Protein AF-A0A2T1D686-F1 (afdb_monomer_lite)

Foldseek 3Di:
DDDDDPPPPPPPQQPAAKWKAAQFQRDTGGPPDPDDHDAKMFIFGQGPVRFTDGPDAIDHHHDDDDPVFDKFWFKQARRVRDTDGPVHDDHDADQIFTFIATPVRTTTGDPVRGTDGD

Sequence (118 aa):
MGYQSFSKKEIDDTQGTPGWLELYDLSLHQAMEARKPVGAYIEGIIGINGNFFPTSEILGKAIAKSEKISHTPGWVELKTLTFHSDVEAVAPNPPYIRGDMDKAAHFHPNEPFKIVFS

Radius of gyration: 16.75 Å; chains: 1; bounding box: 48×29×51 Å

pLDDT: mean 87.49, std 14.56, range [38.59, 97.69]

Secondary structure (DSSP, 8-state):
------------TT--EEEEEETTT--EEETTSSSPPPSEEEEEEE-TTS-EEE-S--EE-PPPPPTTS-EEEEEEETTTTEEEETTT-PPPSSSEEEEEEETTS-EEEPSS--EEP-

Structure (mmCIF, N/CA/C/O backbone):
data_AF-A0A2T1D686-F1
#
_entry.id   AF-A0A2T1D686-F1
#
loop_
_atom_site.group_PDB
_atom_site.id
_atom_site.type_symbol
_atom_site.label_atom_id
_atom_site.label_alt_id
_atom_site.label_comp_id
_atom_site.label_asym_id
_atom_site.label_entity_id
_atom_site.label_seq_id
_atom_site.pdbx_PDB_ins_code
_atom_site.Cartn_x
_atom_site.Cartn_y
_atom_site.Cartn_z
_atom_site.occupancy
_atom_site.B_iso_or_equiv
_atom_site.auth_seq_id
_atom_site.auth_comp_id
_atom_site.auth_asym_id
_atom_site.auth_atom_id
_atom_site.pdbx_PDB_model_num
ATOM 1 N N . MET A 1 1 ? -35.364 -17.399 33.341 1.00 40.72 1 MET A N 1
ATOM 2 C CA . MET A 1 1 ? -33.944 -17.761 33.144 1.00 40.72 1 MET A CA 1
ATOM 3 C C . MET A 1 1 ? -33.419 -16.900 32.012 1.00 40.72 1 MET A C 1
ATOM 5 O O . MET A 1 1 ? -33.849 -17.083 30.883 1.00 40.72 1 MET A O 1
ATOM 9 N N . GLY A 1 2 ? -32.639 -15.869 32.337 1.00 38.59 2 GLY A N 1
ATOM 10 C CA . GLY A 1 2 ? -32.112 -14.924 31.354 1.00 38.59 2 GLY A CA 1
ATOM 11 C C . GLY A 1 2 ? -30.760 -15.399 30.844 1.00 38.59 2 GLY A C 1
ATOM 12 O O . GLY A 1 2 ? -29.835 -15.555 31.636 1.00 38.59 2 GLY A O 1
ATOM 13 N N . TYR A 1 3 ? -30.647 -15.620 29.539 1.00 43.59 3 TYR A N 1
ATOM 14 C CA . TYR A 1 3 ? -29.349 -15.712 28.886 1.00 43.59 3 TYR A CA 1
ATOM 15 C C . TYR A 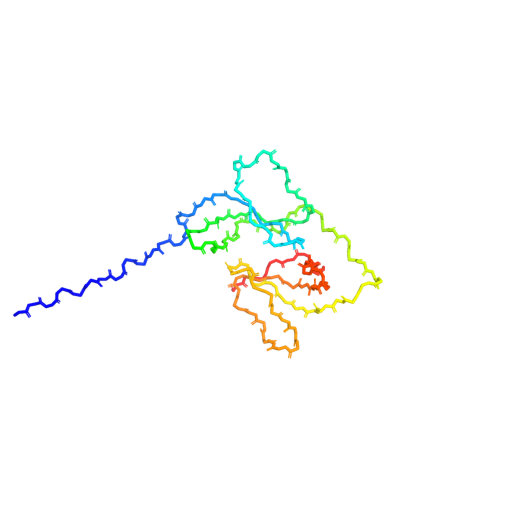1 3 ? -28.868 -14.284 28.646 1.00 43.59 3 TYR A C 1
ATOM 17 O O . TYR A 1 3 ? -29.448 -13.556 27.841 1.00 43.59 3 TYR A O 1
ATOM 25 N N . GLN A 1 4 ? -27.846 -13.858 29.387 1.00 47.50 4 GLN A N 1
ATOM 26 C CA . GLN A 1 4 ? -27.125 -12.642 29.041 1.00 47.50 4 GLN A CA 1
ATOM 27 C C . GLN A 1 4 ? -26.358 -12.908 27.748 1.00 47.50 4 GLN A C 1
ATOM 29 O O . GLN A 1 4 ? -25.415 -13.697 27.712 1.00 47.50 4 GLN A O 1
ATOM 34 N N . SER A 1 5 ? -26.824 -12.281 26.673 1.00 48.47 5 SER A N 1
ATOM 35 C CA . SER A 1 5 ? -26.117 -12.222 25.405 1.00 48.47 5 SER A CA 1
ATOM 36 C C . SER A 1 5 ? -24.897 -11.330 25.615 1.00 48.47 5 SER A C 1
ATOM 38 O O . SER A 1 5 ? -25.034 -10.116 25.746 1.00 48.47 5 SER A O 1
ATOM 40 N N . PHE A 1 6 ? -23.709 -11.927 25.703 1.00 48.28 6 PHE A N 1
ATOM 41 C CA . PHE A 1 6 ? -22.458 -11.178 25.668 1.00 48.28 6 PHE A CA 1
ATOM 42 C C . PHE A 1 6 ? -22.395 -10.468 24.315 1.00 48.28 6 PHE A C 1
ATOM 44 O O . PHE A 1 6 ? -22.216 -11.114 23.280 1.00 48.28 6 PHE A O 1
ATOM 51 N N . SER A 1 7 ? -22.591 -9.148 24.298 1.00 50.53 7 SER A N 1
ATOM 52 C CA . SER A 1 7 ? -22.233 -8.361 23.128 1.00 50.53 7 SER A CA 1
ATOM 53 C C . SER A 1 7 ? -20.738 -8.574 22.913 1.00 50.53 7 SER A C 1
ATOM 55 O O . SER A 1 7 ? -19.923 -8.310 23.800 1.00 50.53 7 SER A O 1
ATOM 57 N N . LYS A 1 8 ? -20.365 -9.121 21.750 1.00 50.00 8 LYS A N 1
ATOM 58 C CA . LYS A 1 8 ? -19.004 -8.965 21.242 1.00 50.00 8 LYS A CA 1
ATOM 59 C C . LYS A 1 8 ? -18.762 -7.465 21.254 1.00 50.00 8 LYS A C 1
ATOM 61 O O . LYS A 1 8 ? -19.354 -6.748 20.456 1.00 50.00 8 LYS A O 1
ATOM 66 N N . LYS A 1 9 ? -17.991 -6.995 22.232 1.00 46.91 9 LYS A N 1
ATOM 67 C CA . LYS A 1 9 ? -17.470 -5.639 22.250 1.00 46.91 9 LYS A CA 1
ATOM 68 C C . LYS A 1 9 ? -16.712 -5.533 20.933 1.00 46.91 9 LYS A C 1
ATOM 70 O O . LYS A 1 9 ? -15.716 -6.235 20.770 1.00 46.91 9 LYS A O 1
ATOM 75 N N . GLU A 1 10 ? -17.274 -4.816 19.964 1.00 51.47 10 GLU A N 1
ATOM 76 C CA . GLU A 1 10 ? -16.566 -4.489 18.733 1.00 51.47 10 GLU A CA 1
ATOM 77 C C . GLU A 1 10 ? -15.253 -3.870 19.195 1.00 51.47 10 GLU A C 1
ATOM 79 O O . GLU A 1 10 ? -15.246 -2.860 19.903 1.00 51.47 10 GLU A O 1
ATOM 84 N N . ILE A 1 11 ? -14.154 -4.587 18.964 1.00 56.06 11 ILE A N 1
ATOM 85 C CA . ILE A 1 11 ? -12.837 -4.039 19.234 1.00 56.06 11 ILE A CA 1
ATOM 86 C C . ILE A 1 11 ? -12.745 -2.875 18.265 1.00 56.06 11 ILE A C 1
ATOM 88 O O . ILE A 1 11 ? -12.856 -3.063 17.055 1.00 56.06 11 ILE A O 1
ATOM 92 N N . ASP A 1 12 ? -12.658 -1.673 18.820 1.00 62.78 12 ASP A N 1
ATOM 93 C CA . ASP A 1 12 ? -12.408 -0.482 18.039 1.00 62.78 12 ASP A CA 1
ATOM 94 C C . ASP A 1 12 ? -11.007 -0.634 17.440 1.00 62.78 12 ASP A C 1
ATOM 96 O O . ASP A 1 12 ? -9.999 -0.365 18.095 1.00 62.78 12 ASP A O 1
ATOM 100 N N . ASP A 1 13 ? -10.951 -1.152 16.211 1.00 62.16 13 ASP A N 1
ATOM 101 C CA . ASP A 1 13 ? -9.714 -1.416 15.475 1.00 62.16 13 ASP A CA 1
ATOM 102 C C . ASP A 1 13 ? -8.872 -0.133 15.290 1.00 62.16 13 ASP A C 1
ATOM 104 O O . ASP A 1 13 ? -7.696 -0.224 14.935 1.00 62.16 13 ASP A O 1
ATOM 108 N N . THR A 1 14 ? -9.437 1.051 15.570 1.00 62.44 14 THR A N 1
ATOM 109 C CA .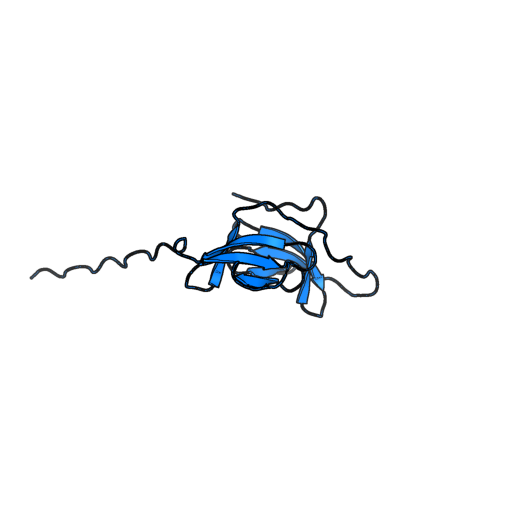 THR A 1 14 ? -8.729 2.337 15.545 1.00 62.44 14 THR A CA 1
ATOM 110 C C . THR A 1 14 ? -7.924 2.631 16.818 1.00 62.44 14 THR A C 1
ATOM 112 O O . THR A 1 14 ? -7.129 3.568 16.822 1.00 62.44 14 THR A O 1
ATOM 115 N N . GLN A 1 15 ? -8.005 1.796 17.865 1.00 74.69 15 GLN A N 1
ATOM 116 C CA . GLN A 1 15 ? -7.122 1.849 19.049 1.00 74.69 15 GLN A CA 1
ATOM 117 C C . GLN A 1 15 ? -5.714 1.283 18.777 1.00 74.69 15 GLN A C 1
ATOM 119 O O . GLN A 1 15 ? -5.122 0.595 19.609 1.00 74.69 15 GLN A O 1
ATOM 124 N N . GLY A 1 16 ? -5.195 1.530 17.578 1.00 87.44 16 GLY A N 1
ATOM 125 C CA . GLY A 1 16 ? -3.886 1.079 17.136 1.00 87.44 16 GLY A CA 1
ATOM 126 C C . GLY A 1 16 ? -2.745 2.012 17.538 1.00 87.44 16 GLY A C 1
ATOM 127 O O . GLY A 1 16 ? -2.934 3.022 18.218 1.00 87.44 16 GLY A O 1
ATOM 128 N N . THR A 1 17 ? -1.537 1.687 17.086 1.00 93.94 17 THR A N 1
ATOM 129 C CA . THR A 1 17 ? -0.365 2.556 17.242 1.00 93.94 17 THR A CA 1
ATOM 130 C C . THR A 1 17 ? -0.126 3.379 15.975 1.00 93.94 17 THR A C 1
ATOM 132 O O . THR A 1 17 ? -0.324 2.873 14.869 1.00 93.94 17 THR A O 1
ATOM 135 N N . PRO A 1 18 ? 0.312 4.645 16.093 1.00 95.38 18 PRO A N 1
ATOM 136 C CA . PRO A 1 18 ? 0.747 5.410 14.933 1.00 95.38 18 PRO A CA 1
ATOM 137 C C . PRO A 1 18 ? 1.929 4.739 14.232 1.00 95.38 18 PRO A C 1
ATOM 139 O O . PRO A 1 18 ? 2.844 4.217 14.881 1.00 95.38 18 PRO A O 1
ATOM 142 N N . GLY A 1 19 ? 1.934 4.798 12.908 1.00 95.88 19 GLY A N 1
ATOM 143 C CA . GLY A 1 19 ? 2.966 4.198 12.081 1.00 95.88 19 GLY A CA 1
ATOM 144 C C . GLY A 1 19 ? 2.874 4.629 10.628 1.00 95.88 19 GLY A C 1
ATOM 145 O O . GLY A 1 19 ? 2.159 5.571 10.280 1.00 95.88 19 GLY A O 1
ATOM 146 N N . TRP A 1 20 ? 3.605 3.925 9.776 1.00 97.56 20 TRP A N 1
ATOM 147 C CA . TRP A 1 20 ? 3.528 4.097 8.337 1.00 97.56 20 TRP A CA 1
ATOM 148 C C . TRP A 1 20 ? 3.580 2.759 7.603 1.00 97.56 20 TRP A C 1
ATOM 150 O O . TRP A 1 20 ? 4.108 1.770 8.110 1.00 97.56 20 TRP A O 1
ATOM 160 N N . LEU A 1 21 ? 3.026 2.760 6.396 1.00 97.50 21 LEU A N 1
ATOM 161 C CA . LEU A 1 21 ? 3.119 1.692 5.410 1.00 97.50 21 LEU A CA 1
ATOM 162 C C . LEU A 1 21 ? 4.120 2.108 4.330 1.00 97.50 21 LEU A C 1
ATOM 164 O O . LEU A 1 21 ? 3.921 3.147 3.698 1.00 97.50 21 LEU A O 1
ATOM 168 N N . GLU A 1 22 ? 5.161 1.315 4.086 1.00 97.50 22 GLU A N 1
ATOM 169 C CA . GLU A 1 22 ? 6.004 1.473 2.895 1.00 97.50 22 GLU A CA 1
ATOM 170 C C . GLU A 1 22 ? 5.335 0.779 1.711 1.00 97.50 22 GLU A C 1
ATOM 172 O O . GLU A 1 22 ? 4.981 -0.394 1.768 1.00 97.50 22 GLU A O 1
ATOM 177 N N . LEU A 1 23 ? 5.119 1.512 0.618 1.00 97.00 23 LEU A N 1
ATOM 178 C CA . LEU A 1 23 ? 4.378 0.963 -0.517 1.00 97.00 23 LEU A CA 1
ATOM 179 C C . LEU A 1 23 ? 5.197 -0.036 -1.325 1.00 97.00 23 LEU A C 1
ATOM 181 O O . LEU A 1 23 ? 4.605 -0.832 -2.034 1.00 97.00 23 LEU A O 1
ATOM 185 N N . TYR A 1 24 ? 6.527 0.018 -1.251 1.00 96.56 24 TYR A N 1
ATOM 186 C CA . TYR A 1 24 ? 7.371 -0.816 -2.098 1.00 96.56 24 TYR A CA 1
ATOM 187 C C . TYR A 1 24 ? 7.311 -2.290 -1.710 1.00 96.56 24 TYR A C 1
ATOM 189 O O . TYR A 1 24 ? 7.218 -3.119 -2.596 1.00 96.56 24 TYR A O 1
ATOM 197 N N . ASP A 1 25 ? 7.337 -2.627 -0.426 1.00 96.06 25 ASP A N 1
ATOM 198 C CA . ASP A 1 25 ? 7.317 -4.004 0.087 1.00 96.06 25 ASP A CA 1
ATOM 199 C C . ASP A 1 25 ? 6.099 -4.293 0.983 1.00 96.06 25 ASP A C 1
ATOM 201 O O . ASP A 1 25 ? 5.970 -5.389 1.527 1.00 96.06 25 ASP A O 1
ATOM 205 N N . LEU A 1 26 ? 5.193 -3.316 1.112 1.00 96.50 26 LEU A N 1
ATOM 206 C CA . LEU A 1 26 ? 3.992 -3.367 1.944 1.00 96.50 26 LEU A CA 1
ATOM 207 C C . LEU A 1 26 ? 4.290 -3.606 3.431 1.00 96.50 26 LEU A C 1
ATOM 209 O O . LEU A 1 26 ? 3.469 -4.177 4.152 1.00 96.50 26 LEU A O 1
ATOM 213 N N . SER A 1 27 ? 5.450 -3.160 3.913 1.00 95.81 27 SER A N 1
ATOM 214 C CA . SER A 1 27 ? 5.816 -3.289 5.318 1.00 95.81 27 SER A CA 1
ATOM 215 C C . SER A 1 27 ? 5.144 -2.226 6.192 1.00 95.81 27 SER A C 1
ATOM 217 O O . SER A 1 27 ? 5.057 -1.044 5.849 1.00 95.81 27 SER A O 1
ATOM 219 N N . LEU A 1 28 ? 4.695 -2.652 7.374 1.00 95.94 28 LEU A N 1
ATOM 220 C CA . LEU A 1 28 ? 4.220 -1.753 8.421 1.00 95.94 28 LEU A CA 1
ATOM 221 C C . LEU A 1 28 ? 5.337 -1.447 9.406 1.00 95.94 28 LEU A C 1
ATOM 223 O O . LEU A 1 28 ? 6.005 -2.352 9.906 1.00 95.94 28 LEU A O 1
ATOM 227 N N . HIS A 1 29 ? 5.464 -0.169 9.732 1.00 96.06 29 HIS A N 1
ATOM 228 C CA . HIS A 1 29 ? 6.450 0.341 10.666 1.00 96.06 29 HIS A CA 1
ATOM 229 C C . HIS A 1 29 ? 5.795 1.211 11.724 1.00 96.06 29 HIS A C 1
ATOM 231 O O . HIS A 1 29 ? 4.943 2.048 11.426 1.00 96.06 29 HIS A O 1
ATOM 237 N N . GLN A 1 30 ? 6.204 1.043 12.975 1.00 94.56 30 GLN A N 1
ATOM 238 C CA . GLN A 1 30 ? 5.722 1.882 14.066 1.00 94.56 30 GLN A CA 1
ATOM 239 C C . GLN A 1 30 ? 6.442 3.228 14.060 1.00 94.56 30 GLN A C 1
ATOM 241 O O . GLN A 1 30 ? 7.651 3.294 13.854 1.00 94.56 30 GLN A O 1
ATOM 246 N N . ALA A 1 31 ? 5.731 4.302 14.410 1.00 91.12 31 ALA A N 1
ATOM 247 C CA . ALA A 1 31 ? 6.288 5.658 14.460 1.00 91.12 31 ALA A CA 1
ATOM 248 C C . ALA A 1 31 ? 7.509 5.798 15.397 1.00 91.12 31 ALA A C 1
ATOM 250 O O . ALA A 1 31 ? 8.290 6.735 15.258 1.00 91.12 31 ALA A O 1
ATOM 251 N N . MET A 1 32 ? 7.677 4.879 16.355 1.00 89.69 32 MET A N 1
ATOM 252 C CA . MET A 1 32 ? 8.816 4.852 17.280 1.00 89.69 32 MET A CA 1
ATOM 253 C C . MET A 1 32 ? 10.094 4.237 16.693 1.00 89.69 32 MET A C 1
ATOM 255 O O . MET A 1 32 ? 11.147 4.303 17.329 1.00 89.69 32 MET A O 1
ATOM 259 N N . GLU A 1 33 ? 10.028 3.607 15.519 1.00 90.75 33 GLU A N 1
ATOM 260 C CA . GLU A 1 33 ? 11.211 3.041 14.880 1.00 90.75 33 GLU A CA 1
ATOM 261 C C . GLU A 1 33 ? 12.177 4.160 14.468 1.00 90.75 33 GLU A C 1
ATOM 263 O O . GLU A 1 33 ? 11.805 5.114 13.790 1.00 90.75 33 GLU A O 1
ATOM 268 N N . ALA A 1 34 ? 13.454 4.036 14.839 1.00 82.56 34 ALA A N 1
ATOM 269 C CA . ALA A 1 34 ? 14.495 5.023 14.532 1.00 82.56 34 ALA A CA 1
ATOM 270 C C . ALA A 1 34 ? 14.983 4.954 13.066 1.00 82.56 34 ALA A C 1
ATOM 272 O O . ALA A 1 34 ? 16.174 5.108 12.785 1.00 82.56 34 ALA A O 1
ATOM 273 N N . ARG A 1 35 ? 14.072 4.697 12.123 1.00 90.75 35 ARG A N 1
ATOM 274 C CA . ARG A 1 35 ? 14.325 4.653 10.678 1.00 90.75 35 ARG A CA 1
ATOM 275 C C . ARG A 1 35 ? 13.392 5.622 9.966 1.00 90.75 35 ARG A C 1
ATOM 277 O O . ARG A 1 35 ? 12.291 5.897 10.426 1.00 90.75 35 ARG A O 1
ATOM 284 N N . LYS A 1 36 ? 13.842 6.134 8.825 1.00 88.56 36 LYS A N 1
ATOM 285 C CA . LYS A 1 36 ? 12.986 6.919 7.933 1.00 88.56 36 LYS A CA 1
ATOM 286 C C . LYS A 1 36 ? 12.301 5.988 6.931 1.00 88.56 36 LYS A C 1
ATOM 288 O O . LYS A 1 36 ? 12.922 4.986 6.567 1.00 88.56 36 LYS A O 1
ATOM 293 N N . PRO A 1 37 ? 11.096 6.339 6.455 1.00 91.12 37 PRO A N 1
ATOM 294 C CA . PRO A 1 37 ? 10.461 5.619 5.364 1.00 91.12 37 PRO A CA 1
ATOM 295 C C . PRO A 1 37 ? 11.349 5.584 4.118 1.00 91.12 37 PRO A C 1
ATOM 297 O O . PRO A 1 37 ? 12.003 6.579 3.781 1.00 91.12 37 PRO A O 1
ATOM 300 N N . VAL A 1 38 ? 11.354 4.452 3.421 1.00 92.62 38 VAL A N 1
ATOM 301 C CA . VAL A 1 38 ? 12.041 4.291 2.136 1.00 92.62 38 VAL A CA 1
ATOM 302 C C . VAL A 1 38 ? 11.028 4.362 0.995 1.00 92.62 38 VAL A C 1
ATOM 304 O O . VAL A 1 38 ? 10.057 3.617 0.947 1.00 92.62 38 VAL A O 1
ATOM 307 N N . GLY A 1 39 ? 11.271 5.252 0.032 1.00 94.25 39 GLY A N 1
ATOM 308 C CA . GLY A 1 39 ? 10.413 5.382 -1.144 1.00 94.25 39 GLY A CA 1
ATOM 309 C C . GLY A 1 39 ? 9.100 6.126 -0.870 1.00 94.25 39 GLY A C 1
ATOM 310 O O . GLY A 1 39 ? 9.094 7.154 -0.187 1.00 94.25 39 GLY A O 1
ATOM 311 N N . ALA A 1 40 ? 8.006 5.650 -1.472 1.00 96.31 40 ALA A N 1
ATOM 312 C CA . ALA A 1 40 ? 6.664 6.169 -1.221 1.00 96.31 40 ALA A CA 1
ATOM 313 C C . ALA A 1 40 ? 6.031 5.438 -0.033 1.00 96.31 40 ALA A C 1
ATOM 315 O O . ALA A 1 40 ? 6.151 4.218 0.080 1.00 96.31 40 ALA A O 1
ATOM 316 N N . TYR A 1 41 ? 5.345 6.182 0.827 1.00 97.38 41 TYR A N 1
ATOM 317 C CA . TYR A 1 41 ? 4.775 5.657 2.064 1.00 97.38 41 TYR A CA 1
ATOM 318 C C . TYR A 1 41 ? 3.478 6.378 2.439 1.00 97.38 41 TYR A C 1
ATOM 320 O O . TYR A 1 41 ? 3.151 7.418 1.868 1.00 97.38 41 TYR A O 1
ATOM 328 N N . ILE A 1 42 ? 2.734 5.823 3.394 1.00 97.69 42 ILE A N 1
ATOM 329 C CA . ILE A 1 42 ? 1.494 6.405 3.929 1.00 97.69 42 ILE A CA 1
ATOM 330 C C . ILE A 1 42 ? 1.552 6.364 5.446 1.00 97.69 42 ILE A C 1
ATOM 332 O O . ILE A 1 42 ? 1.853 5.318 6.012 1.00 97.69 42 ILE A O 1
ATOM 336 N N . GLU A 1 43 ? 1.246 7.473 6.105 1.00 97.12 43 GLU A N 1
ATOM 337 C CA . GLU A 1 43 ? 1.081 7.520 7.557 1.00 97.12 43 GLU A CA 1
ATOM 338 C C . GLU A 1 43 ? -0.316 7.030 7.942 1.00 97.12 43 GLU A C 1
ATOM 340 O O . GLU A 1 43 ? -1.300 7.254 7.227 1.00 97.12 43 GLU A O 1
ATOM 345 N N . GLY A 1 44 ? -0.415 6.348 9.078 1.00 95.88 44 GLY A N 1
ATOM 346 C CA . GLY A 1 44 ? -1.678 5.787 9.533 1.00 95.88 44 GLY A CA 1
ATOM 347 C C . GLY A 1 44 ? -1.634 5.209 10.937 1.00 95.88 44 GLY A C 1
ATOM 348 O O . GLY A 1 44 ? -0.658 5.346 11.678 1.00 95.88 44 GLY A O 1
ATOM 349 N N . ILE A 1 45 ? -2.726 4.537 11.288 1.00 96.19 45 ILE A N 1
ATOM 350 C CA . ILE A 1 45 ? -2.872 3.780 12.527 1.00 96.19 45 ILE A CA 1
ATOM 351 C C . ILE A 1 45 ? -2.780 2.287 12.208 1.00 96.19 45 ILE A C 1
ATOM 353 O O . ILE A 1 45 ? -3.517 1.779 11.362 1.00 96.19 45 ILE A O 1
ATOM 357 N N . ILE A 1 46 ? -1.887 1.583 12.900 1.00 95.31 46 ILE A N 1
ATOM 358 C CA . ILE A 1 46 ? -1.738 0.128 12.837 1.00 95.31 46 ILE A CA 1
ATOM 359 C C . ILE A 1 46 ? -2.587 -0.476 13.954 1.00 95.31 46 ILE A C 1
ATOM 361 O O . ILE A 1 46 ? -2.231 -0.407 15.132 1.00 95.31 46 ILE A O 1
ATOM 365 N N . GLY A 1 47 ? -3.732 -1.038 13.581 1.00 91.75 47 GLY A N 1
ATOM 366 C CA . GLY A 1 47 ? -4.665 -1.692 14.488 1.00 91.75 47 GLY A CA 1
ATOM 367 C C . GLY A 1 47 ? -4.102 -2.976 15.100 1.00 91.75 47 GLY A C 1
ATOM 368 O O . GLY A 1 47 ? -3.143 -3.575 14.612 1.00 91.75 47 GLY A O 1
ATOM 369 N N . ILE A 1 48 ? -4.758 -3.447 16.160 1.00 84.50 48 ILE A N 1
ATOM 370 C CA . ILE A 1 48 ? -4.321 -4.594 16.981 1.00 84.50 48 ILE A CA 1
ATOM 371 C C . ILE A 1 48 ? -4.214 -5.898 16.162 1.00 84.50 48 ILE A C 1
ATOM 373 O O . ILE A 1 48 ? -3.411 -6.770 16.483 1.00 84.50 48 ILE A O 1
ATOM 377 N N . ASN A 1 49 ? -4.981 -6.010 15.075 1.00 85.88 49 ASN A N 1
ATOM 378 C CA . ASN A 1 49 ? -4.995 -7.171 14.181 1.00 85.88 49 ASN A CA 1
ATOM 379 C C . ASN A 1 49 ? -4.050 -7.035 12.969 1.00 85.88 49 ASN A C 1
ATOM 381 O O . ASN A 1 49 ? -4.147 -7.825 12.036 1.00 85.88 49 ASN A O 1
ATOM 385 N N . GLY A 1 50 ? -3.182 -6.017 12.943 1.00 85.62 50 GLY A N 1
ATOM 386 C CA . GLY A 1 50 ? -2.340 -5.699 11.783 1.00 85.62 50 GLY A CA 1
ATOM 387 C C . GLY A 1 50 ? -3.077 -4.961 10.661 1.00 85.62 50 GLY A C 1
ATOM 388 O O . GLY A 1 50 ? -2.481 -4.686 9.624 1.00 85.62 50 GLY A O 1
ATOM 389 N N . ASN A 1 51 ? -4.350 -4.608 10.873 1.00 93.56 51 ASN A N 1
ATOM 390 C CA . ASN A 1 51 ? -5.102 -3.763 9.950 1.00 93.56 51 ASN A CA 1
ATOM 391 C C . ASN A 1 51 ? -4.488 -2.360 9.903 1.00 93.56 51 ASN A C 1
ATOM 393 O O . ASN A 1 51 ? -4.183 -1.793 10.953 1.00 93.56 51 ASN A O 1
ATOM 397 N N . PHE A 1 52 ? -4.372 -1.774 8.717 1.00 95.56 52 PHE A N 1
ATOM 398 C CA . PHE A 1 52 ? -3.830 -0.428 8.552 1.00 95.56 52 PHE A CA 1
ATOM 399 C C . PHE A 1 52 ? -4.910 0.579 8.147 1.00 95.56 52 PHE A C 1
ATOM 401 O O . PHE A 1 52 ? -5.684 0.367 7.215 1.00 95.56 52 PHE A O 1
ATOM 408 N N . PHE A 1 53 ? -4.964 1.699 8.861 1.00 94.88 53 PHE A N 1
ATOM 409 C CA . PHE A 1 53 ? -5.926 2.7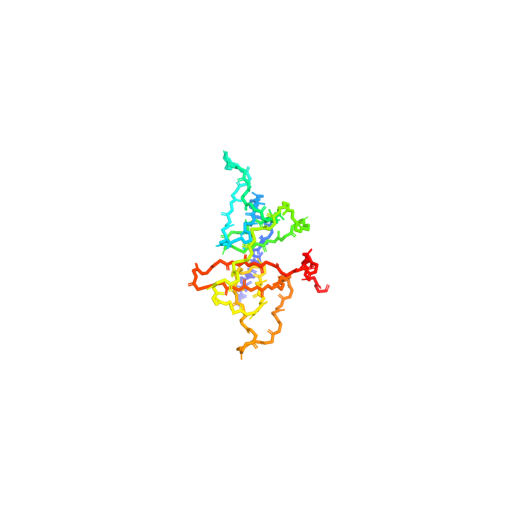71 8.630 1.00 94.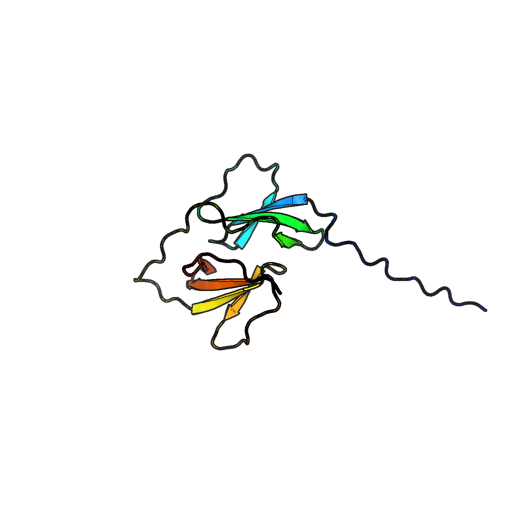88 53 PHE A CA 1
ATOM 410 C C . PHE A 1 53 ? -5.172 4.028 8.190 1.00 94.88 53 PHE A C 1
ATOM 412 O O . PHE A 1 53 ? -4.529 4.663 9.031 1.00 94.88 53 PHE A O 1
ATOM 419 N N . PRO A 1 54 ? -5.207 4.390 6.894 1.00 96.00 54 PRO A N 1
ATOM 420 C CA . PRO A 1 54 ? -4.450 5.527 6.386 1.00 96.00 54 PRO A CA 1
ATOM 421 C C . PRO A 1 54 ? -4.990 6.844 6.959 1.00 96.00 54 PRO A C 1
ATOM 423 O O . PRO A 1 54 ? -6.198 7.082 6.955 1.00 96.00 54 PRO A O 1
ATOM 426 N N . THR A 1 55 ? -4.091 7.710 7.424 1.00 95.56 55 THR A N 1
ATOM 427 C CA . THR A 1 55 ? -4.403 9.062 7.926 1.00 95.56 55 THR A CA 1
ATOM 428 C C . THR A 1 55 ? -3.777 10.170 7.082 1.00 95.56 55 THR A C 1
ATOM 430 O O . THR A 1 55 ? -4.051 11.344 7.323 1.00 95.56 55 THR A O 1
ATOM 433 N N . SER A 1 56 ? -2.947 9.819 6.097 1.00 95.69 56 SER A N 1
ATOM 434 C CA . SER A 1 56 ? -2.361 10.744 5.125 1.00 95.69 56 SER A CA 1
ATOM 435 C C . SER A 1 56 ? -2.660 10.323 3.686 1.00 95.69 56 SER A C 1
ATOM 437 O O . SER A 1 56 ? -3.091 9.202 3.417 1.00 95.69 56 SER A O 1
ATOM 439 N N . GLU A 1 57 ? -2.365 11.216 2.742 1.00 96.00 57 GLU A N 1
ATOM 440 C CA . GLU A 1 57 ? -2.156 10.844 1.339 1.00 96.00 57 GLU A CA 1
ATOM 441 C C . GLU A 1 57 ? -0.840 10.054 1.169 1.00 96.00 57 GLU A C 1
ATOM 443 O O . GLU A 1 57 ? -0.133 9.777 2.143 1.00 96.00 57 GLU A O 1
ATOM 448 N N . ILE A 1 58 ? -0.494 9.693 -0.072 1.00 96.06 58 ILE A N 1
ATOM 449 C CA . ILE A 1 58 ? 0.805 9.085 -0.388 1.00 96.06 58 ILE A CA 1
ATOM 450 C C . ILE A 1 58 ? 1.894 10.155 -0.277 1.00 96.06 58 ILE A C 1
ATOM 452 O O . ILE A 1 58 ? 1.860 11.174 -0.965 1.00 96.06 58 ILE A O 1
ATOM 456 N N . LEU A 1 59 ? 2.877 9.894 0.577 1.00 95.62 59 LEU A N 1
ATOM 457 C CA . LEU A 1 59 ? 4.032 10.740 0.840 1.00 95.62 59 LEU A CA 1
ATOM 458 C C . LEU A 1 59 ? 5.303 10.125 0.239 1.00 95.62 59 LEU A C 1
ATOM 460 O O . LEU A 1 59 ? 5.330 8.970 -0.192 1.00 95.62 59 LEU A O 1
ATOM 464 N N . GLY A 1 60 ? 6.390 10.898 0.236 1.00 94.44 60 GLY A N 1
ATOM 465 C CA . GLY A 1 60 ? 7.685 10.442 -0.266 1.00 94.44 60 GLY A CA 1
ATOM 466 C C . GLY A 1 60 ? 7.742 10.340 -1.792 1.00 94.44 60 GLY A C 1
ATOM 467 O O . GLY A 1 60 ? 6.996 11.005 -2.510 1.00 94.44 60 GLY A O 1
ATOM 468 N N . LYS A 1 61 ? 8.684 9.542 -2.305 1.00 93.50 61 LYS A N 1
ATOM 469 C CA . LYS A 1 61 ? 8.915 9.386 -3.749 1.00 93.50 61 LYS A CA 1
ATOM 470 C C . LYS A 1 61 ? 8.946 7.911 -4.113 1.00 93.50 61 LYS A C 1
ATOM 472 O O . LYS A 1 61 ? 9.782 7.179 -3.594 1.00 93.50 61 LYS A O 1
ATOM 477 N N . ALA A 1 62 ? 8.069 7.491 -5.023 1.00 92.12 62 ALA A N 1
ATOM 478 C CA . ALA A 1 62 ? 7.981 6.095 -5.435 1.00 92.12 62 ALA A CA 1
ATOM 479 C C . ALA A 1 62 ? 9.308 5.589 -6.020 1.00 92.12 62 ALA A C 1
ATOM 481 O O . ALA A 1 62 ? 10.000 6.300 -6.759 1.00 92.12 62 ALA A O 1
ATOM 482 N N . ILE A 1 63 ? 9.653 4.345 -5.688 1.00 92.19 63 ILE A N 1
ATOM 483 C CA . ILE A 1 63 ? 10.785 3.649 -6.298 1.00 92.19 63 ILE A CA 1
ATOM 484 C C . ILE A 1 63 ? 10.398 3.297 -7.733 1.00 92.19 63 ILE A C 1
ATOM 486 O O . ILE A 1 63 ? 9.327 2.741 -7.988 1.00 92.19 63 ILE A O 1
ATOM 490 N N . ALA A 1 64 ? 11.277 3.653 -8.670 1.00 87.19 64 ALA A N 1
ATOM 491 C CA . ALA A 1 64 ? 11.012 3.504 -10.090 1.00 87.19 64 ALA A CA 1
ATOM 492 C C . ALA A 1 64 ? 10.752 2.039 -10.462 1.00 87.19 64 ALA A C 1
ATOM 494 O O . ALA A 1 64 ? 11.515 1.137 -10.111 1.00 87.19 64 ALA A O 1
ATOM 495 N N . LYS A 1 65 ? 9.683 1.832 -11.228 1.00 88.81 65 LYS A N 1
ATOM 496 C CA . LYS A 1 65 ? 9.363 0.554 -11.856 1.00 88.81 65 LYS A CA 1
ATOM 497 C C . LYS A 1 65 ? 10.444 0.204 -12.884 1.00 88.81 65 LYS A C 1
ATOM 499 O O . LYS A 1 65 ? 10.778 1.020 -13.741 1.00 88.81 65 LYS A O 1
ATOM 504 N N . SER A 1 66 ? 10.986 -1.011 -12.822 1.00 87.69 66 SER A N 1
ATOM 505 C CA . SER A 1 66 ? 11.933 -1.507 -13.829 1.00 87.69 66 SER A CA 1
ATOM 506 C C . SER A 1 66 ? 11.190 -2.066 -15.043 1.00 87.69 66 SER A C 1
ATOM 508 O O . SER A 1 66 ? 10.435 -3.027 -14.909 1.00 87.69 66 SER A O 1
ATOM 510 N N . GLU A 1 67 ? 11.451 -1.528 -16.238 1.00 86.69 67 GLU A N 1
ATOM 511 C CA . GLU A 1 67 ? 10.853 -2.006 -17.501 1.00 86.69 67 GLU A CA 1
ATOM 512 C C . GLU A 1 67 ? 11.315 -3.415 -17.907 1.00 86.69 67 GLU A C 1
ATOM 514 O O . GLU A 1 67 ? 10.687 -4.071 -18.733 1.00 86.69 67 GLU A O 1
ATOM 519 N N . LYS A 1 68 ? 12.421 -3.904 -17.331 1.00 88.25 68 LYS A N 1
ATOM 520 C CA . LYS A 1 68 ? 12.980 -5.233 -17.637 1.00 88.25 68 LYS A CA 1
ATOM 521 C C . LYS A 1 68 ? 12.301 -6.365 -16.870 1.00 88.25 68 LYS A C 1
ATOM 523 O O . LYS A 1 68 ? 12.564 -7.534 -17.149 1.00 88.25 68 LYS A O 1
ATOM 528 N N . ILE A 1 69 ? 11.496 -6.028 -15.867 1.00 89.06 69 ILE A N 1
ATOM 529 C CA . ILE A 1 69 ? 10.815 -6.989 -15.004 1.00 89.06 69 ILE A CA 1
ATOM 530 C C . ILE A 1 69 ? 9.358 -7.072 -15.456 1.00 89.06 69 ILE A C 1
ATOM 532 O O . ILE A 1 69 ? 8.773 -6.082 -15.878 1.00 89.06 69 ILE A O 1
ATOM 536 N N . SER A 1 70 ? 8.781 -8.271 -15.411 1.00 91.94 70 SER A N 1
ATOM 537 C CA . SER A 1 70 ? 7.352 -8.453 -15.663 1.00 91.94 70 SER A CA 1
ATOM 538 C C . SER A 1 70 ? 6.559 -7.991 -14.451 1.00 91.94 70 SER A C 1
ATOM 540 O O . SER A 1 70 ? 6.903 -8.347 -13.325 1.00 91.94 70 SER A O 1
ATOM 542 N N . HIS A 1 71 ? 5.461 -7.293 -14.706 1.00 93.81 71 HIS A N 1
ATOM 543 C CA . HIS A 1 71 ? 4.592 -6.739 -13.677 1.00 93.81 71 HIS A CA 1
ATOM 544 C C . HIS A 1 71 ? 3.168 -7.243 -13.844 1.00 93.81 71 HIS A C 1
ATOM 546 O O . HIS A 1 71 ? 2.722 -7.477 -14.968 1.00 93.81 71 HIS A O 1
ATOM 552 N N . THR A 1 72 ? 2.477 -7.399 -12.723 1.00 95.31 72 THR A N 1
ATOM 553 C CA . THR A 1 72 ? 1.062 -7.757 -12.670 1.00 95.31 72 THR A CA 1
ATOM 554 C C . THR A 1 72 ? 0.277 -6.526 -12.231 1.00 95.31 72 THR A C 1
ATOM 556 O O . THR A 1 72 ? 0.479 -6.076 -11.103 1.00 95.31 72 THR A O 1
ATOM 559 N N . PRO A 1 73 ? -0.606 -5.969 -13.073 1.0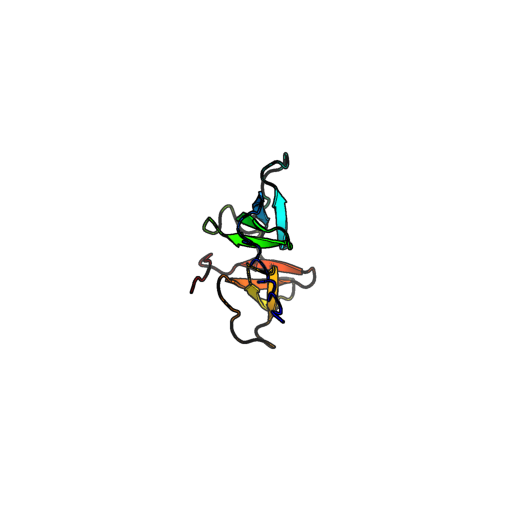0 95.25 73 PRO A N 1
ATOM 560 C CA . PRO A 1 73 ? -1.418 -4.829 -12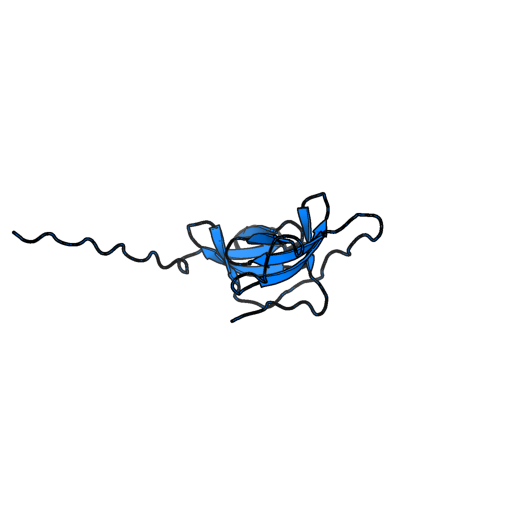.679 1.00 95.25 73 PRO A CA 1
ATOM 561 C C . PRO A 1 73 ? -2.504 -5.260 -11.685 1.00 95.25 73 PRO A C 1
ATOM 563 O O . PRO A 1 73 ? -3.018 -6.384 -11.739 1.00 95.25 73 PRO A O 1
ATOM 566 N N . GLY A 1 74 ? -2.847 -4.373 -10.755 1.00 95.69 74 GLY A N 1
ATOM 567 C CA . GLY A 1 74 ? -3.822 -4.670 -9.711 1.00 95.69 74 GLY A CA 1
ATOM 568 C C . GLY A 1 74 ? -4.038 -3.523 -8.732 1.00 95.69 74 GLY A C 1
ATOM 569 O O . GLY A 1 74 ? -3.821 -2.346 -9.047 1.00 95.69 74 GLY A O 1
ATOM 570 N N . TRP A 1 75 ? -4.514 -3.863 -7.542 1.00 96.00 75 TRP A N 1
ATOM 571 C CA . TRP A 1 75 ? -4.748 -2.928 -6.447 1.00 96.00 75 TRP A CA 1
ATOM 572 C C . TRP A 1 75 ? -4.218 -3.496 -5.138 1.00 96.00 75 TRP A C 1
ATOM 574 O O . TRP A 1 75 ? -4.313 -4.696 -4.906 1.00 96.00 75 TRP A O 1
ATOM 584 N N . VAL A 1 76 ? -3.733 -2.633 -4.253 1.00 96.12 76 VAL A N 1
ATOM 585 C CA . VAL A 1 76 ? -3.494 -2.987 -2.850 1.00 96.12 76 VAL A CA 1
ATOM 586 C C . VAL A 1 76 ? -4.630 -2.423 -2.013 1.00 96.12 76 VAL A C 1
ATOM 588 O O . VAL A 1 76 ? -4.839 -1.210 -1.992 1.00 96.12 76 VAL A O 1
ATOM 591 N N . GLU A 1 77 ? -5.359 -3.298 -1.327 1.00 96.12 77 GLU A N 1
ATOM 592 C CA . GLU A 1 77 ? -6.305 -2.920 -0.278 1.00 96.12 77 GLU A CA 1
ATOM 593 C C . GLU A 1 77 ? -5.516 -2.492 0.962 1.00 96.12 77 GLU A C 1
ATOM 595 O O . GLU A 1 77 ? -4.795 -3.294 1.549 1.00 96.12 77 GLU A O 1
ATOM 600 N N . LEU A 1 78 ? -5.638 -1.234 1.383 1.00 95.62 78 LEU A N 1
ATOM 601 C CA . LEU A 1 78 ? -4.790 -0.689 2.446 1.00 95.62 78 LEU A CA 1
ATOM 602 C C . LEU A 1 78 ? -5.142 -1.228 3.824 1.00 95.62 78 LEU A C 1
ATOM 604 O O . LEU A 1 78 ? -4.265 -1.299 4.673 1.00 95.62 78 LEU A O 1
ATOM 608 N N . LYS A 1 79 ? -6.393 -1.641 4.046 1.00 94.25 79 LYS A N 1
ATOM 609 C CA . LYS A 1 79 ? -6.791 -2.197 5.340 1.00 94.25 79 LYS A CA 1
ATOM 610 C C . LYS A 1 79 ? -6.046 -3.490 5.652 1.00 94.25 79 LYS A C 1
ATOM 612 O O . LYS A 1 79 ? -5.575 -3.658 6.769 1.00 94.25 79 LYS A O 1
ATOM 617 N N . THR A 1 80 ? -5.970 -4.391 4.679 1.00 94.06 80 THR A N 1
ATOM 618 C CA . THR A 1 80 ? -5.458 -5.761 4.840 1.00 94.06 80 THR A CA 1
ATOM 619 C C . THR A 1 80 ? -4.086 -5.962 4.204 1.00 94.06 80 THR A C 1
ATOM 621 O O . THR A 1 80 ? -3.504 -7.033 4.348 1.00 94.06 80 THR A O 1
ATOM 624 N N . LEU A 1 81 ? -3.597 -4.961 3.463 1.00 95.19 81 LEU A N 1
ATOM 625 C CA . LEU A 1 81 ? -2.384 -5.003 2.642 1.00 95.19 81 LEU A CA 1
ATOM 626 C C . LEU A 1 81 ? -2.407 -6.110 1.583 1.00 95.19 81 LEU A C 1
ATOM 628 O O . LEU A 1 81 ? -1.372 -6.557 1.094 1.00 95.19 81 LEU A O 1
ATOM 632 N N . THR A 1 82 ? -3.606 -6.556 1.212 1.00 94.62 82 THR A N 1
ATOM 633 C CA . THR A 1 82 ? -3.784 -7.617 0.226 1.00 94.62 82 THR A CA 1
ATOM 634 C C . THR A 1 82 ? -3.699 -7.042 -1.180 1.00 94.62 82 THR A C 1
ATOM 636 O O . THR A 1 82 ? -4.358 -6.049 -1.500 1.00 94.62 82 THR A O 1
ATOM 639 N N . PHE A 1 83 ? -2.902 -7.688 -2.032 1.00 95.50 83 PHE A N 1
ATOM 640 C CA . PHE A 1 83 ? -2.863 -7.394 -3.458 1.00 95.50 83 PHE A CA 1
ATOM 641 C C . PHE A 1 83 ? -3.949 -8.173 -4.204 1.00 95.50 83 PHE A C 1
ATOM 643 O O . PHE A 1 83 ? -4.040 -9.394 -4.101 1.00 95.50 83 PHE A O 1
ATOM 650 N N . HIS A 1 84 ? -4.733 -7.452 -4.997 1.00 95.06 84 HIS A N 1
ATOM 651 C CA . HIS A 1 84 ? -5.808 -7.962 -5.838 1.00 95.06 84 HIS A CA 1
ATOM 652 C C . HIS A 1 84 ? -5.416 -7.746 -7.301 1.00 95.06 84 HIS A C 1
ATOM 654 O O . HIS A 1 84 ? -5.307 -6.602 -7.745 1.00 95.06 84 HIS A O 1
ATOM 660 N N . SER A 1 85 ? -5.158 -8.825 -8.045 1.00 94.12 85 SER A N 1
ATOM 661 C CA . SER A 1 85 ? -4.748 -8.735 -9.452 1.00 94.12 85 SER A CA 1
ATOM 662 C C . SER A 1 85 ? -5.928 -8.381 -10.365 1.00 94.12 85 SER A C 1
ATOM 664 O O . SER A 1 85 ? -7.062 -8.785 -10.113 1.00 94.12 85 SER A O 1
ATOM 666 N N . ASP A 1 86 ? -5.663 -7.688 -11.475 1.00 91.88 86 ASP A N 1
ATOM 667 C CA . ASP A 1 86 ? -6.690 -7.389 -12.492 1.00 91.88 86 ASP A CA 1
ATOM 668 C C . ASP A 1 86 ? -7.309 -8.627 -13.135 1.00 91.88 86 ASP A C 1
ATOM 670 O O . ASP A 1 86 ? -8.423 -8.579 -13.652 1.00 91.88 86 ASP A O 1
ATOM 674 N N . VAL A 1 87 ? -6.558 -9.726 -13.159 1.00 84.62 87 VAL A N 1
ATOM 675 C CA . VAL A 1 87 ? -6.971 -10.966 -13.818 1.00 84.62 87 VAL A CA 1
ATOM 676 C C . VAL A 1 87 ? -8.038 -11.686 -12.997 1.00 84.62 87 VAL A C 1
ATOM 678 O O . VAL A 1 87 ? -8.907 -12.348 -13.560 1.00 84.62 87 VAL A O 1
ATOM 681 N N . GLU A 1 88 ? -7.973 -11.562 -11.674 1.00 74.88 88 GLU A N 1
ATOM 682 C CA . GLU A 1 88 ? -8.732 -12.404 -10.749 1.00 74.88 88 GLU A CA 1
ATOM 683 C C . GLU A 1 88 ? -9.764 -11.616 -9.932 1.00 74.88 88 GLU A C 1
ATOM 685 O O . GLU A 1 88 ? -10.633 -12.233 -9.314 1.00 74.88 88 GLU A O 1
ATOM 690 N N . ALA A 1 89 ? -9.706 -10.277 -9.929 1.00 73.81 89 ALA A N 1
ATOM 691 C CA . ALA A 1 89 ? -10.482 -9.455 -9.006 1.00 73.81 89 ALA A CA 1
ATOM 692 C C . ALA A 1 89 ? -11.211 -8.263 -9.652 1.00 73.81 89 ALA A C 1
ATOM 694 O O . ALA A 1 89 ? -10.743 -7.617 -10.588 1.00 73.81 89 ALA A O 1
ATOM 695 N N . VAL A 1 90 ? -12.367 -7.935 -9.068 1.00 79.38 90 VAL A N 1
ATOM 696 C CA . VAL A 1 90 ? -12.994 -6.606 -9.157 1.00 79.38 90 VAL A CA 1
ATOM 697 C C . VAL A 1 90 ? -12.270 -5.680 -8.170 1.00 79.38 90 VAL A C 1
ATOM 699 O O . VAL A 1 90 ? -11.688 -6.168 -7.201 1.00 79.38 90 VAL A O 1
ATOM 702 N N . ALA A 1 91 ? -12.300 -4.360 -8.398 1.00 80.88 91 ALA A N 1
ATOM 703 C CA . ALA A 1 91 ? -11.704 -3.388 -7.479 1.00 80.88 91 ALA A CA 1
ATOM 704 C C . ALA A 1 91 ? -12.091 -3.691 -6.010 1.00 80.88 91 ALA A C 1
ATOM 706 O O . ALA A 1 91 ? -13.275 -3.928 -5.740 1.00 80.88 91 ALA A O 1
ATOM 707 N N . PRO A 1 92 ? -11.119 -3.713 -5.077 1.00 87.50 92 PRO A N 1
ATOM 708 C CA . PRO A 1 92 ? -11.374 -4.097 -3.695 1.00 87.50 92 PRO A CA 1
ATOM 709 C C . PRO A 1 92 ? -12.178 -3.027 -2.952 1.00 87.50 92 PRO A C 1
ATOM 711 O O . PRO A 1 92 ? -12.395 -1.916 -3.443 1.00 87.50 92 PRO A O 1
ATOM 714 N N . ASN A 1 93 ? -12.594 -3.351 -1.727 1.00 88.00 93 ASN A N 1
ATOM 715 C CA . ASN A 1 93 ? -13.227 -2.366 -0.860 1.00 88.00 93 ASN A CA 1
ATOM 716 C C . ASN A 1 93 ? -12.231 -1.233 -0.541 1.00 88.00 93 ASN A C 1
ATOM 718 O O . ASN A 1 93 ? -11.097 -1.518 -0.149 1.00 88.00 93 ASN A O 1
ATOM 722 N N . PRO A 1 94 ? -12.623 0.044 -0.688 1.00 91.44 94 PRO A N 1
ATOM 723 C CA . PRO A 1 94 ? -11.798 1.161 -0.246 1.00 91.44 94 PRO A CA 1
ATOM 724 C C . PRO A 1 94 ? -11.449 1.080 1.258 1.00 91.44 94 PRO A C 1
ATOM 726 O O . PRO A 1 94 ? -12.266 0.592 2.043 1.00 91.44 94 PRO A O 1
ATOM 729 N N . PRO A 1 95 ? -10.288 1.612 1.695 1.00 95.25 95 PRO A N 1
ATOM 730 C CA . PRO A 1 95 ? -9.321 2.340 0.881 1.00 95.25 95 PRO A CA 1
ATOM 731 C C . PRO A 1 95 ? -8.326 1.432 0.145 1.00 95.25 95 PRO A C 1
ATOM 733 O O . PRO A 1 95 ? -7.800 0.478 0.718 1.00 95.25 95 PRO A O 1
ATOM 736 N N . TYR A 1 96 ? -8.020 1.762 -1.112 1.00 95.88 96 TYR A N 1
ATOM 737 C CA . TYR A 1 96 ? -7.052 1.022 -1.930 1.00 95.88 96 TYR A CA 1
ATOM 738 C C . TYR A 1 96 ? -6.194 1.930 -2.819 1.00 95.88 96 TYR A C 1
ATOM 740 O O . TYR A 1 96 ? -6.525 3.095 -3.054 1.00 95.88 96 TYR A O 1
ATOM 748 N N . ILE A 1 97 ? -5.101 1.379 -3.355 1.00 95.94 97 ILE A N 1
ATOM 749 C CA . ILE A 1 97 ? -4.208 2.048 -4.316 1.00 95.94 97 ILE A CA 1
ATOM 750 C C . ILE A 1 97 ? -4.059 1.194 -5.566 1.00 95.94 97 ILE A C 1
ATOM 752 O O . ILE A 1 97 ? -3.869 -0.016 -5.481 1.00 95.94 97 ILE A O 1
ATOM 756 N N . ARG A 1 98 ? -4.112 1.837 -6.734 1.00 95.81 98 ARG A N 1
ATOM 757 C CA . ARG A 1 98 ? -3.827 1.205 -8.026 1.00 95.81 98 ARG A CA 1
ATOM 758 C C . ARG A 1 98 ? -2.322 1.131 -8.262 1.00 95.81 98 ARG A C 1
ATOM 760 O O . ARG A 1 98 ? -1.624 2.121 -8.051 1.00 95.81 98 ARG A O 1
ATOM 767 N N . GLY A 1 99 ? -1.840 0.011 -8.780 1.00 95.44 99 GLY A N 1
ATOM 768 C CA . GLY A 1 99 ? -0.440 -0.115 -9.157 1.00 95.44 99 GLY A CA 1
ATOM 769 C C . GLY A 1 99 ? -0.131 -1.424 -9.857 1.00 95.44 99 GLY A C 1
ATOM 770 O O . GLY A 1 99 ? -1.016 -2.113 -10.366 1.00 95.44 99 GLY A O 1
ATOM 771 N N . ASP A 1 100 ? 1.146 -1.753 -9.839 1.00 96.00 100 ASP A N 1
ATOM 772 C CA . ASP A 1 100 ? 1.727 -2.948 -10.419 1.00 96.00 100 ASP A CA 1
ATOM 773 C C . ASP A 1 100 ? 2.536 -3.694 -9.358 1.00 96.00 100 ASP A C 1
ATOM 775 O O . ASP A 1 100 ? 3.291 -3.074 -8.613 1.00 96.00 100 ASP A O 1
ATOM 779 N N . MET A 1 101 ? 2.410 -5.017 -9.315 1.00 96.50 101 MET A N 1
ATOM 780 C CA . MET A 1 101 ? 3.226 -5.885 -8.470 1.00 96.50 101 MET A CA 1
ATOM 781 C C . MET A 1 101 ? 4.260 -6.623 -9.320 1.00 96.50 101 MET A C 1
ATOM 783 O O . MET A 1 101 ? 3.907 -7.281 -10.307 1.00 96.50 101 MET A O 1
ATOM 787 N N . ASP A 1 102 ? 5.532 -6.540 -8.944 1.00 95.56 102 ASP A N 1
ATOM 788 C CA . ASP A 1 102 ? 6.594 -7.307 -9.588 1.00 95.56 102 ASP A CA 1
ATOM 789 C C . ASP A 1 102 ? 6.650 -8.763 -9.071 1.00 95.56 102 ASP A C 1
ATOM 791 O O . ASP A 1 102 ? 5.942 -9.171 -8.148 1.00 95.56 102 ASP A O 1
ATOM 795 N N . LYS A 1 103 ? 7.507 -9.594 -9.676 1.00 93.81 103 LYS A N 1
ATOM 796 C CA . LYS A 1 103 ? 7.664 -11.006 -9.266 1.00 93.81 103 LYS A CA 1
ATOM 797 C C . LYS A 1 103 ? 8.330 -11.202 -7.897 1.00 93.81 103 LYS A C 1
ATOM 799 O O . LYS A 1 103 ? 8.313 -12.320 -7.389 1.00 93.81 103 LYS A O 1
ATOM 804 N N . ALA A 1 104 ? 8.946 -10.165 -7.340 1.00 94.81 104 ALA A N 1
ATOM 805 C CA . ALA A 1 104 ? 9.534 -10.156 -6.006 1.00 94.81 104 ALA A CA 1
ATOM 806 C C . ALA A 1 104 ? 8.558 -9.610 -4.945 1.00 94.81 104 ALA A C 1
ATOM 808 O O . ALA A 1 104 ? 8.963 -9.423 -3.803 1.00 94.81 104 ALA A O 1
ATOM 809 N N . ALA A 1 105 ? 7.283 -9.421 -5.312 1.00 94.50 105 ALA A N 1
ATOM 810 C CA . ALA A 1 105 ? 6.242 -8.831 -4.478 1.00 94.50 105 ALA A CA 1
ATOM 811 C C . ALA A 1 105 ? 6.521 -7.371 -4.093 1.00 94.50 105 ALA A C 1
ATOM 813 O O . ALA A 1 105 ? 6.075 -6.917 -3.040 1.00 94.50 105 ALA A O 1
ATOM 814 N N . HIS A 1 106 ? 7.219 -6.629 -4.959 1.00 96.44 106 HIS A N 1
ATOM 815 C CA . HIS A 1 106 ? 7.311 -5.188 -4.815 1.00 96.44 106 HIS A CA 1
ATOM 816 C C . HIS A 1 106 ? 6.166 -4.478 -5.525 1.00 96.44 106 HIS A C 1
ATOM 818 O O . HIS A 1 106 ? 5.908 -4.720 -6.709 1.00 96.44 106 HIS A O 1
ATOM 824 N N . PHE A 1 107 ? 5.515 -3.560 -4.817 1.00 97.00 107 PHE A N 1
ATOM 825 C CA . PHE A 1 107 ? 4.405 -2.789 -5.345 1.00 97.00 107 PHE A CA 1
ATOM 826 C C . PHE A 1 107 ? 4.847 -1.397 -5.810 1.00 97.00 107 PHE A C 1
ATOM 828 O O . PHE A 1 107 ? 5.512 -0.627 -5.114 1.00 97.00 107 PHE A O 1
ATOM 835 N N . HIS A 1 108 ? 4.440 -1.062 -7.028 1.00 96.06 108 HIS A N 1
ATOM 836 C CA . HIS A 1 108 ? 4.712 0.204 -7.685 1.00 96.06 108 HIS A CA 1
ATOM 837 C C . HIS A 1 108 ? 3.380 0.930 -7.913 1.00 96.06 108 HIS A C 1
ATOM 839 O O . HIS A 1 108 ? 2.608 0.509 -8.778 1.00 96.06 108 HIS A O 1
ATOM 845 N N . PRO A 1 109 ? 3.068 2.000 -7.158 1.00 95.38 109 PRO A N 1
ATOM 846 C CA . PRO A 1 109 ? 1.812 2.720 -7.331 1.00 95.38 109 PRO A CA 1
ATOM 847 C C . PRO A 1 109 ? 1.775 3.429 -8.691 1.00 95.38 109 PRO A C 1
ATOM 849 O O . PRO A 1 109 ? 2.793 3.936 -9.164 1.00 95.38 109 PRO A O 1
ATOM 852 N N . ASN A 1 110 ? 0.597 3.495 -9.310 1.00 92.62 110 ASN A N 1
ATOM 853 C CA . ASN A 1 110 ? 0.409 4.194 -10.581 1.00 92.62 110 ASN A CA 1
ATOM 854 C C . ASN A 1 110 ? 0.240 5.699 -10.368 1.00 92.62 110 ASN A C 1
ATOM 856 O O . ASN A 1 110 ? -0.350 6.143 -9.381 1.00 92.62 110 ASN A O 1
ATOM 860 N N . GLU A 1 111 ? 0.699 6.488 -11.338 1.00 87.06 111 GLU A N 1
ATOM 861 C CA . GLU A 1 111 ? 0.360 7.906 -11.397 1.00 87.06 111 GLU A CA 1
ATOM 862 C C . GLU A 1 111 ? -1.085 8.111 -11.907 1.00 87.06 111 GLU A C 1
ATOM 864 O O . GLU A 1 111 ? -1.530 7.389 -12.804 1.00 87.06 111 GLU A O 1
ATOM 869 N N . PRO A 1 112 ? -1.830 9.103 -11.383 1.00 87.38 112 PRO A N 1
ATOM 870 C CA . PRO A 1 112 ? -1.457 9.955 -10.256 1.00 87.38 112 PRO A CA 1
ATOM 871 C C . PRO A 1 112 ? -1.502 9.167 -8.939 1.00 87.38 112 PRO A C 1
ATOM 873 O O . PRO A 1 112 ? -2.488 8.481 -8.675 1.00 87.38 112 PRO A O 1
ATOM 876 N N . PHE A 1 113 ? -0.463 9.302 -8.105 1.00 89.19 113 PHE A N 1
ATOM 877 C CA . PHE A 1 113 ? -0.368 8.613 -6.815 1.00 89.19 113 PHE A CA 1
ATOM 878 C C . PHE A 1 113 ? -1.535 9.024 -5.913 1.00 89.19 113 PHE A C 1
ATOM 880 O O . PHE A 1 113 ? -1.529 10.104 -5.323 1.00 89.19 113 PHE A O 1
ATOM 887 N N . LYS A 1 114 ? -2.569 8.183 -5.846 1.00 92.31 114 LYS A N 1
ATOM 888 C CA . LYS A 1 114 ? -3.807 8.475 -5.123 1.00 92.31 114 LYS A CA 1
ATOM 889 C C . LYS A 1 114 ? -4.312 7.257 -4.372 1.00 92.31 114 LYS A C 1
ATOM 891 O O . LYS A 1 114 ? -4.325 6.145 -4.899 1.00 92.31 114 LYS A O 1
ATOM 896 N N . ILE A 1 115 ? -4.789 7.519 -3.161 1.00 94.31 115 ILE A N 1
ATOM 897 C CA . ILE A 1 115 ? -5.610 6.589 -2.394 1.00 94.31 115 ILE A CA 1
ATOM 898 C C . ILE A 1 115 ? -7.057 6.803 -2.830 1.00 94.31 115 ILE A C 1
ATOM 900 O O . ILE A 1 115 ? -7.538 7.937 -2.871 1.00 94.31 115 ILE A O 1
ATOM 904 N N . VAL A 1 116 ? -7.746 5.720 -3.172 1.00 93.38 116 VAL A N 1
ATOM 905 C CA . VAL A 1 116 ? -9.182 5.754 -3.445 1.00 93.38 116 VAL A CA 1
ATOM 906 C C . VAL A 1 116 ? -9.917 5.457 -2.149 1.00 93.38 116 VAL A C 1
ATOM 908 O O . VAL A 1 116 ? -9.743 4.382 -1.581 1.00 93.38 116 VAL A O 1
ATOM 911 N N . PHE A 1 117 ? -10.727 6.412 -1.700 1.00 89.38 117 PHE A N 1
ATOM 912 C CA . PHE A 1 117 ? -11.663 6.269 -0.585 1.00 89.38 117 PHE A CA 1
ATOM 913 C C . PHE A 1 117 ? -13.091 6.056 -1.114 1.00 89.38 117 PHE A C 1
ATOM 915 O O . PHE A 1 117 ? -13.369 6.377 -2.271 1.00 89.38 117 PHE A O 1
ATOM 922 N N . SER A 1 118 ? -13.961 5.479 -0.278 1.00 80.94 118 SER A N 1
ATOM 923 C CA . SER A 1 118 ? -15.393 5.281 -0.561 1.00 80.94 118 SER A CA 1
ATOM 924 C C . SER A 1 118 ? -16.161 6.590 -0.674 1.00 80.94 118 SER A C 1
ATOM 926 O O . SER A 1 118 ? -15.868 7.476 0.163 1.00 80.94 118 SER A O 1
#